Protein AF-A0A2W1B8E4-F1 (afdb_monomer)

Nearest PDB structures (foldseek):
  4k08-assembly1_A  TM=3.841E-01  e=3.559E+00  Anaeromyxobacter dehalogenans 2CP-C
  4n9f-assembly3_L  TM=2.068E-01  e=3.135E+00  Homo sapiens
  8cx2-assembly1_C  TM=2.007E-01  e=4.307E+00  Homo sapiens

Secondary structure (DSSP, 8-state):
-HHHHHHHHHHHHHHTTS-STT-HHHHIIIIIIHHHHHHHHHHHSTTTEEEE---B-TT-TTPBPSS-EEEEEETTT-SSTTSSEEEEEEE-TTSS-EEEEEEE-HHHHHHHHGGGHHHHHHHHHHT-

Sequence (128 aa):
MQEAINRILDRYLIEKRKEFSKNKLANFLRSDVSSMIQGIVDSEHPDQFKVSAPVRAPAGQGQWAEIPWVGVFDKEITESPTHGYFVMYVFTSDMSAVYLSLNQGWLSFKDTYGAQAKEKIASAAEAY

Radius of gyration: 15.69 Å; Cα contacts (8 Å, |Δi|>4): 189; chains: 1; bounding box: 37×26×42 Å

Mean predicted aligned error: 4.14 Å

Foldseek 3Di:
DVVLLVCCLVPVVPQQVDWQPPGPNQCCQAPVVQVVVLVVCCVPPNPQKHKGWHQADPPDDTGGDLKTKIWIDGVVQDDDLQAGKTWMWTADSNSPDTDIDIHGRQNVLCVPPPVCSVVVVVVVVVVD

Structure (mmCIF, N/CA/C/O backbone):
data_AF-A0A2W1B8E4-F1
#
_entry.id   AF-A0A2W1B8E4-F1
#
loop_
_atom_site.group_PDB
_atom_site.id
_atom_site.type_symbol
_atom_site.label_atom_id
_atom_site.label_alt_id
_atom_site.label_comp_id
_atom_site.label_asym_id
_atom_site.label_entity_id
_atom_site.label_seq_id
_atom_site.pdbx_PDB_ins_code
_atom_site.Cartn_x
_atom_site.Cartn_y
_atom_site.Cartn_z
_atom_site.occupancy
_atom_site.B_iso_or_equiv
_atom_site.auth_seq_id
_atom_site.auth_comp_id
_atom_site.auth_asym_id
_atom_site.auth_atom_id
_atom_site.pdbx_PDB_model_num
ATOM 1 N N . MET A 1 1 ? -6.923 -1.887 -13.691 1.00 88.56 1 MET A N 1
ATOM 2 C CA . MET A 1 1 ? -6.222 -2.416 -12.496 1.00 88.56 1 MET A CA 1
ATOM 3 C C . MET A 1 1 ? -5.349 -3.644 -12.746 1.00 88.56 1 MET A C 1
ATOM 5 O O . MET A 1 1 ? -4.202 -3.608 -12.323 1.00 88.56 1 MET A O 1
ATOM 9 N N . GLN A 1 2 ? -5.817 -4.704 -13.417 1.00 93.38 2 GLN A N 1
ATOM 10 C CA . GLN A 1 2 ? -5.018 -5.931 -13.614 1.00 93.38 2 GLN A CA 1
ATOM 11 C C . GLN A 1 2 ? -3.633 -5.679 -14.241 1.00 93.38 2 GLN A C 1
ATOM 13 O O . GLN A 1 2 ? -2.626 -6.152 -13.725 1.00 93.38 2 GLN A O 1
ATOM 18 N N . GLU A 1 3 ? -3.559 -4.871 -15.300 1.00 95.94 3 GLU A N 1
ATOM 19 C CA . GLU A 1 3 ? -2.285 -4.509 -15.943 1.00 95.94 3 GLU A CA 1
ATOM 20 C C . GLU A 1 3 ? -1.315 -3.798 -14.990 1.00 95.94 3 GLU A C 1
ATOM 22 O O . GLU A 1 3 ? -0.111 -4.055 -15.010 1.00 95.94 3 GLU A O 1
ATOM 27 N N . ALA A 1 4 ? -1.837 -2.923 -14.125 1.00 95.38 4 ALA A N 1
ATOM 28 C CA . ALA A 1 4 ? -1.035 -2.215 -13.136 1.00 95.38 4 ALA A CA 1
ATOM 29 C C . ALA A 1 4 ? -0.446 -3.183 -12.102 1.00 95.38 4 ALA A C 1
ATOM 31 O O . ALA A 1 4 ? 0.740 -3.088 -11.789 1.00 95.38 4 ALA A O 1
ATOM 32 N N . ILE A 1 5 ? -1.252 -4.138 -11.629 1.00 95.94 5 ILE A N 1
ATOM 33 C CA . ILE A 1 5 ? -0.823 -5.194 -10.703 1.00 95.94 5 ILE A CA 1
ATOM 34 C C . ILE A 1 5 ? 0.277 -6.045 -11.340 1.00 95.94 5 ILE A C 1
ATOM 36 O O . ILE A 1 5 ? 1.351 -6.172 -10.756 1.00 95.94 5 ILE A O 1
ATOM 40 N N . ASN A 1 6 ? 0.057 -6.553 -12.555 1.00 97.88 6 ASN A N 1
ATOM 41 C CA . ASN A 1 6 ? 1.043 -7.382 -13.255 1.00 97.88 6 ASN A CA 1
ATOM 42 C C . ASN A 1 6 ? 2.361 -6.630 -13.467 1.00 97.88 6 ASN A C 1
ATOM 44 O O . ASN A 1 6 ? 3.437 -7.158 -13.205 1.00 97.88 6 ASN A O 1
ATOM 48 N N . ARG A 1 7 ? 2.292 -5.346 -13.839 1.00 97.62 7 ARG A N 1
ATOM 49 C CA . ARG A 1 7 ? 3.485 -4.505 -13.977 1.00 97.62 7 ARG A CA 1
ATOM 50 C C . ARG A 1 7 ? 4.276 -4.383 -12.673 1.00 97.62 7 ARG A C 1
ATOM 52 O O . ARG A 1 7 ? 5.504 -4.326 -12.728 1.00 97.62 7 ARG A O 1
ATOM 59 N N . ILE A 1 8 ? 3.604 -4.290 -11.525 1.00 96.94 8 ILE A N 1
ATOM 60 C CA . ILE A 1 8 ? 4.274 -4.250 -10.218 1.00 96.94 8 ILE A CA 1
ATOM 61 C C . ILE A 1 8 ? 4.930 -5.603 -9.944 1.00 96.94 8 ILE A C 1
ATOM 63 O O . ILE A 1 8 ? 6.133 -5.622 -9.684 1.00 96.94 8 ILE A O 1
ATOM 67 N N . LEU A 1 9 ? 4.184 -6.705 -10.084 1.00 97.81 9 LEU A N 1
ATOM 68 C CA . LEU A 1 9 ? 4.687 -8.065 -9.857 1.00 97.81 9 LEU A CA 1
ATOM 69 C C . LEU A 1 9 ? 5.964 -8.336 -10.678 1.00 97.81 9 LEU A C 1
ATOM 71 O O . LEU A 1 9 ? 7.002 -8.706 -10.133 1.00 97.81 9 LEU A O 1
ATOM 75 N N . ASP A 1 10 ? 5.938 -8.010 -11.971 1.00 98.19 10 ASP A N 1
ATOM 76 C CA . ASP A 1 10 ? 7.040 -8.292 -12.897 1.00 98.19 10 ASP A CA 1
ATOM 77 C C . ASP A 1 10 ? 8.291 -7.436 -12.661 1.00 98.19 10 ASP A C 1
ATOM 79 O O . ASP A 1 10 ? 9.414 -7.827 -12.999 1.00 98.19 10 ASP A O 1
ATOM 83 N N . ARG A 1 11 ? 8.117 -6.199 -12.179 1.00 97.62 11 ARG A N 1
ATOM 84 C CA . ARG A 1 11 ? 9.181 -5.181 -12.225 1.00 97.62 11 ARG A CA 1
ATOM 85 C C . ARG A 1 11 ? 9.717 -4.794 -10.860 1.00 97.62 11 ARG A C 1
ATOM 87 O O . ARG A 1 11 ? 10.854 -4.325 -10.800 1.00 97.62 11 ARG A O 1
ATOM 94 N N . TYR A 1 12 ? 8.972 -4.995 -9.775 1.00 96.56 12 TYR A N 1
ATOM 95 C CA . TYR A 1 12 ? 9.347 -4.454 -8.468 1.00 96.56 12 TYR A CA 1
ATOM 96 C C . TYR A 1 12 ? 10.708 -4.958 -7.982 1.00 96.56 12 TYR A C 1
ATOM 98 O O . TYR A 1 12 ? 11.560 -4.155 -7.606 1.00 96.56 12 TYR A O 1
ATOM 106 N N . LEU A 1 13 ? 10.977 -6.266 -8.079 1.00 95.81 13 LEU A N 1
ATOM 107 C CA . LEU A 1 13 ? 12.269 -6.834 -7.670 1.00 95.81 13 LEU A CA 1
ATOM 108 C C . LEU A 1 13 ? 13.456 -6.299 -8.481 1.00 95.81 13 LEU A C 1
ATOM 110 O O . LEU A 1 13 ? 14.573 -6.242 -7.967 1.00 95.81 13 LEU A O 1
ATOM 114 N N . ILE A 1 14 ? 13.229 -5.912 -9.737 1.00 95.94 14 ILE A N 1
ATOM 115 C CA . ILE A 1 14 ? 14.257 -5.361 -10.624 1.00 95.94 14 ILE A CA 1
ATOM 116 C C . ILE A 1 14 ? 14.491 -3.885 -10.306 1.00 95.94 14 ILE A C 1
ATOM 118 O O . ILE A 1 14 ? 15.635 -3.450 -10.174 1.00 95.94 14 ILE A O 1
ATOM 122 N N . GLU A 1 15 ? 13.413 -3.116 -10.184 1.00 95.38 15 GLU A N 1
ATOM 123 C CA . GLU A 1 15 ? 13.465 -1.670 -9.973 1.00 95.38 15 GLU A CA 1
ATOM 124 C C . GLU A 1 15 ? 13.915 -1.305 -8.557 1.00 95.38 15 GLU A C 1
ATOM 126 O O . GLU A 1 15 ? 14.640 -0.323 -8.400 1.00 95.38 15 GLU A O 1
ATOM 131 N N . LYS A 1 16 ? 13.608 -2.135 -7.546 1.00 92.00 16 LYS A N 1
ATOM 132 C CA . LYS A 1 16 ? 14.040 -1.896 -6.160 1.00 92.00 16 LYS A CA 1
ATOM 133 C C . LYS A 1 16 ? 15.555 -1.929 -5.950 1.00 92.00 16 LYS A C 1
ATOM 135 O O . LYS A 1 16 ? 16.046 -1.452 -4.934 1.00 92.00 16 LYS A O 1
ATOM 140 N N . ARG A 1 17 ? 16.303 -2.473 -6.918 1.00 91.50 17 ARG A N 1
ATOM 141 C CA . ARG A 1 17 ? 17.778 -2.476 -6.945 1.00 91.50 17 ARG A CA 1
ATOM 142 C C . ARG A 1 17 ? 18.377 -1.217 -7.581 1.00 91.50 17 ARG A C 1
ATOM 144 O O . ARG A 1 17 ? 19.595 -1.078 -7.615 1.00 91.50 17 ARG A O 1
ATOM 151 N N . LYS A 1 18 ? 17.544 -0.331 -8.130 1.00 91.81 18 LYS A N 1
ATOM 152 C CA . LYS A 1 18 ? 17.953 0.919 -8.781 1.00 91.81 18 LYS A CA 1
ATOM 153 C C . LYS A 1 18 ? 17.691 2.113 -7.867 1.00 91.81 18 LYS A C 1
ATOM 155 O O . LYS A 1 18 ? 16.946 2.020 -6.890 1.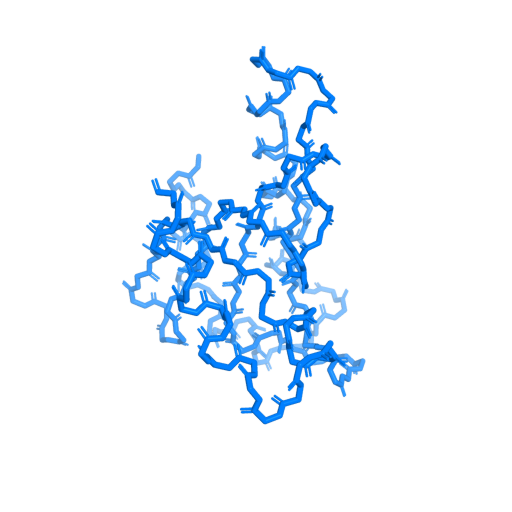00 91.81 18 LYS A O 1
ATOM 160 N N . GLU A 1 19 ? 18.267 3.258 -8.228 1.00 89.44 19 GLU A N 1
ATOM 161 C CA . GLU A 1 19 ? 18.044 4.518 -7.520 1.00 89.44 19 GLU A CA 1
ATOM 162 C C . GLU A 1 19 ? 16.545 4.837 -7.416 1.00 89.44 19 GLU A C 1
ATOM 164 O O . GLU A 1 19 ? 15.820 4.830 -8.413 1.00 89.44 19 GLU A O 1
ATOM 169 N N . PHE A 1 20 ? 16.087 5.142 -6.202 1.00 87.69 20 PHE A N 1
ATOM 170 C CA . PHE A 1 20 ? 14.681 5.403 -5.925 1.00 87.69 20 PHE A CA 1
ATOM 171 C C . PHE A 1 20 ? 14.182 6.740 -6.517 1.00 87.69 20 PHE A C 1
ATOM 173 O O . PHE A 1 20 ? 13.075 6.793 -7.049 1.00 87.69 20 PHE A O 1
ATOM 180 N N . SER A 1 21 ? 14.960 7.834 -6.427 1.00 82.25 21 SER A N 1
ATOM 181 C CA . SER A 1 21 ? 14.434 9.213 -6.560 1.00 82.25 21 SER A CA 1
ATOM 182 C C . SER A 1 21 ? 13.761 9.521 -7.906 1.00 82.25 21 SER A C 1
ATOM 184 O O . SER A 1 21 ? 12.791 10.277 -7.954 1.00 82.25 21 SER A O 1
ATOM 186 N N . LYS A 1 22 ? 14.231 8.887 -8.986 1.00 85.38 22 LYS A N 1
ATOM 187 C CA . LYS A 1 22 ? 13.727 9.054 -10.360 1.00 85.38 22 LYS A CA 1
ATOM 188 C C . LYS A 1 22 ? 13.136 7.766 -10.932 1.00 85.38 22 LYS A C 1
ATOM 190 O O . LYS A 1 22 ? 12.975 7.640 -12.147 1.00 85.38 22 LYS A O 1
ATOM 195 N N . ASN A 1 23 ? 12.827 6.789 -10.080 1.00 93.56 23 ASN A N 1
ATOM 196 C CA . ASN A 1 23 ? 12.357 5.503 -10.560 1.00 93.56 23 ASN A CA 1
ATOM 197 C C . ASN A 1 23 ? 10.920 5.587 -11.095 1.00 93.56 23 ASN A C 1
ATOM 199 O O . ASN A 1 23 ? 9.986 5.973 -10.388 1.00 93.56 23 ASN A O 1
ATOM 203 N N . LYS A 1 24 ? 10.734 5.175 -12.354 1.00 95.19 24 LYS A N 1
ATOM 204 C CA . LYS A 1 24 ? 9.429 5.207 -13.025 1.00 95.19 24 LYS A CA 1
ATOM 205 C C . LYS A 1 24 ? 8.407 4.279 -12.369 1.00 95.19 24 LYS A C 1
ATOM 207 O O . LYS A 1 24 ? 7.241 4.642 -12.325 1.00 95.19 24 LYS A O 1
ATOM 212 N N . LEU A 1 25 ? 8.818 3.114 -11.864 1.00 95.69 25 LEU A N 1
ATOM 213 C CA . LEU A 1 25 ? 7.911 2.194 -11.175 1.00 95.69 25 LEU A CA 1
ATOM 214 C C . LEU A 1 25 ? 7.536 2.714 -9.781 1.00 95.69 25 LEU A C 1
ATOM 216 O O . LEU A 1 25 ? 6.373 2.619 -9.406 1.00 95.69 25 LEU A O 1
ATOM 220 N N . ALA A 1 26 ? 8.477 3.322 -9.049 1.00 93.81 26 ALA A N 1
ATOM 221 C CA . ALA A 1 26 ? 8.165 3.965 -7.768 1.00 93.81 26 ALA A CA 1
ATOM 222 C C . ALA A 1 26 ? 7.126 5.083 -7.943 1.00 93.81 26 ALA A C 1
ATOM 224 O O . ALA A 1 26 ? 6.182 5.181 -7.162 1.00 93.81 26 ALA A O 1
ATOM 225 N N . ASN A 1 27 ? 7.288 5.909 -8.985 1.00 93.88 27 ASN A N 1
ATOM 226 C CA . ASN A 1 27 ? 6.330 6.958 -9.339 1.00 93.88 27 ASN A CA 1
ATOM 227 C C . ASN A 1 27 ? 4.982 6.383 -9.783 1.00 93.88 27 ASN A C 1
ATOM 229 O O . ASN A 1 27 ? 3.953 6.819 -9.282 1.00 93.88 27 ASN A O 1
ATOM 233 N N . PHE A 1 28 ? 5.000 5.374 -10.654 1.00 95.88 28 PHE A N 1
ATOM 234 C CA . PHE A 1 28 ? 3.794 4.685 -11.109 1.00 95.88 28 PHE A CA 1
ATOM 235 C C . PHE A 1 28 ? 2.972 4.143 -9.932 1.00 95.88 28 PHE A C 1
ATOM 237 O O . PHE A 1 28 ? 1.768 4.355 -9.872 1.00 95.88 28 PHE A O 1
ATOM 244 N N . LEU A 1 29 ? 3.617 3.490 -8.962 1.00 9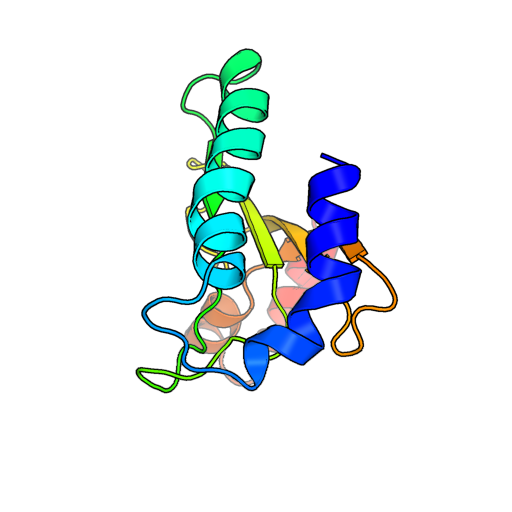4.56 29 LEU A N 1
ATOM 245 C CA . LEU A 1 29 ? 2.920 2.939 -7.803 1.00 94.56 29 LEU A CA 1
ATOM 246 C C . LEU A 1 29 ? 2.400 4.039 -6.863 1.00 94.56 29 LEU A C 1
ATOM 248 O O . LEU A 1 29 ? 1.226 4.030 -6.511 1.00 94.56 29 LEU A O 1
ATOM 252 N N . ARG A 1 30 ? 3.235 5.018 -6.485 1.00 92.56 30 ARG A N 1
ATOM 253 C CA . ARG A 1 30 ? 2.826 6.044 -5.507 1.00 92.56 30 ARG A CA 1
ATOM 254 C C . ARG A 1 30 ? 1.793 7.033 -6.046 1.00 92.56 30 ARG A C 1
ATOM 256 O O . ARG A 1 30 ? 1.004 7.548 -5.259 1.00 92.56 30 ARG A O 1
ATOM 263 N N . SER A 1 31 ? 1.826 7.316 -7.346 1.00 94.06 31 SER A N 1
ATOM 264 C CA . SER A 1 31 ? 0.972 8.312 -7.992 1.00 94.06 31 SER A CA 1
ATOM 265 C C . SER A 1 31 ? -0.099 7.636 -8.838 1.00 94.06 31 SER A C 1
ATOM 267 O O . SER A 1 31 ? -1.252 7.631 -8.432 1.00 94.06 31 SER A O 1
ATOM 269 N N . ASP A 1 32 ? 0.270 7.017 -9.958 1.00 95.75 32 ASP A N 1
ATOM 270 C CA . ASP A 1 32 ? -0.698 6.558 -10.962 1.00 95.75 32 ASP A CA 1
ATOM 271 C C . ASP A 1 32 ? -1.657 5.491 -10.406 1.00 95.75 32 ASP A C 1
ATOM 273 O O . ASP A 1 32 ? -2.868 5.577 -10.609 1.00 95.75 32 ASP A O 1
ATOM 277 N N . VAL A 1 33 ? -1.139 4.505 -9.664 1.00 96.25 33 VAL A N 1
ATOM 278 C CA . VAL A 1 33 ? -1.961 3.449 -9.046 1.00 96.25 33 VAL A CA 1
ATOM 279 C C . VAL A 1 33 ? -2.832 4.011 -7.925 1.00 96.25 33 VAL A C 1
ATOM 281 O O . VAL A 1 33 ? -4.028 3.717 -7.894 1.00 96.25 33 VAL A O 1
ATOM 284 N N . SER A 1 34 ? -2.270 4.848 -7.046 1.00 95.88 34 SER A N 1
ATOM 285 C CA . SER A 1 34 ? -3.044 5.516 -5.992 1.00 95.88 34 SER A CA 1
ATOM 286 C C . SER A 1 34 ? -4.187 6.342 -6.583 1.00 95.88 34 SER A C 1
ATOM 288 O O . SER A 1 34 ? -5.321 6.206 -6.141 1.00 95.88 34 SER A O 1
ATOM 290 N N . SER A 1 35 ? -3.921 7.147 -7.616 1.00 96.88 35 SER A N 1
ATOM 291 C CA . SER A 1 35 ? -4.928 7.977 -8.285 1.00 96.88 35 SER A CA 1
ATOM 292 C C . SER A 1 35 ? -5.982 7.152 -9.019 1.00 96.88 35 SER A C 1
ATOM 294 O O . SER A 1 35 ? -7.152 7.523 -9.002 1.00 96.88 35 SER A O 1
ATOM 296 N N . MET A 1 36 ? -5.602 6.027 -9.635 1.00 96.25 36 MET A N 1
ATOM 297 C CA . MET A 1 36 ? -6.559 5.126 -10.284 1.00 96.25 36 MET A CA 1
ATOM 298 C C . MET A 1 36 ? -7.560 4.562 -9.274 1.00 96.25 36 MET A C 1
ATOM 300 O O . MET A 1 36 ? -8.759 4.589 -9.526 1.00 96.25 36 MET A O 1
ATOM 304 N N . ILE A 1 37 ? -7.078 4.065 -8.132 1.00 96.69 37 ILE A N 1
ATOM 305 C CA . ILE A 1 37 ? -7.951 3.503 -7.095 1.00 96.69 37 ILE A CA 1
ATOM 306 C C . ILE A 1 37 ? -8.747 4.614 -6.408 1.00 96.69 37 ILE A C 1
ATOM 308 O O . ILE A 1 37 ? -9.931 4.419 -6.163 1.00 96.69 37 ILE A O 1
ATOM 312 N N . GLN A 1 38 ? -8.140 5.783 -6.174 1.00 97.81 38 GLN A N 1
ATOM 313 C CA . GLN A 1 38 ? -8.831 6.951 -5.621 1.00 97.81 38 GLN A CA 1
ATOM 314 C C . GLN A 1 38 ? -10.026 7.345 -6.500 1.00 97.81 38 GLN A C 1
ATOM 316 O O . GLN A 1 38 ? -11.131 7.476 -5.996 1.00 97.81 38 GLN A O 1
ATOM 321 N N . GLY A 1 39 ? -9.844 7.417 -7.823 1.00 97.75 39 GLY A N 1
ATOM 322 C CA . GLY A 1 39 ? -10.941 7.719 -8.746 1.00 97.75 39 GLY A CA 1
ATOM 323 C C . GLY A 1 39 ? -12.056 6.667 -8.761 1.00 97.75 39 GLY A C 1
ATOM 324 O O . GLY A 1 39 ? -13.209 7.024 -8.973 1.00 97.75 39 GLY A O 1
ATOM 325 N N . ILE A 1 40 ? -11.732 5.391 -8.519 1.00 95.88 40 ILE A N 1
ATOM 326 C CA . ILE A 1 40 ? -12.731 4.312 -8.413 1.00 95.88 40 ILE A CA 1
ATOM 327 C C . ILE A 1 40 ? -13.544 4.444 -7.124 1.00 95.88 40 ILE A C 1
ATOM 329 O O . ILE A 1 40 ? -14.759 4.295 -7.153 1.00 95.88 40 ILE A O 1
ATOM 333 N N . VAL A 1 41 ? -12.898 4.695 -5.982 1.00 97.12 41 VAL A N 1
ATOM 334 C CA . VAL A 1 41 ? -13.640 4.831 -4.719 1.00 97.12 41 VAL A CA 1
ATOM 335 C C . VAL A 1 41 ? -14.428 6.137 -4.674 1.00 97.12 41 VAL A C 1
ATOM 337 O O . VAL A 1 41 ? -15.566 6.126 -4.222 1.00 97.12 41 VAL A O 1
ATOM 340 N N . ASP A 1 42 ? -13.890 7.227 -5.227 1.00 98.00 42 ASP A N 1
ATOM 341 C CA . ASP A 1 42 ? -14.574 8.522 -5.272 1.00 98.00 42 ASP A CA 1
ATOM 342 C C . ASP A 1 42 ? -15.777 8.535 -6.226 1.00 98.00 42 ASP A C 1
ATOM 344 O O . ASP A 1 42 ? -16.664 9.370 -6.056 1.00 98.00 42 ASP A O 1
ATOM 348 N N . SER A 1 43 ? -15.840 7.641 -7.225 1.00 97.75 43 SER A N 1
ATOM 349 C CA . SER A 1 43 ? -16.998 7.578 -8.128 1.00 97.75 43 SER A CA 1
ATOM 350 C C . SER A 1 43 ? -18.262 7.059 -7.441 1.00 97.75 43 SER A C 1
ATOM 352 O O . SER A 1 43 ? -19.359 7.446 -7.832 1.00 97.75 43 SER A O 1
ATOM 354 N N . GLU A 1 44 ? -18.106 6.207 -6.427 1.00 96.62 44 GLU A N 1
ATOM 355 C CA . GLU A 1 44 ? -19.212 5.622 -5.654 1.00 96.62 44 GLU A CA 1
ATOM 356 C C . GLU A 1 44 ? -19.380 6.303 -4.287 1.00 96.62 44 GLU A C 1
ATOM 358 O O . GLU A 1 44 ? -20.497 6.507 -3.812 1.00 96.62 44 GLU A O 1
ATOM 363 N N . HIS A 1 45 ? -18.264 6.689 -3.665 1.00 97.06 45 HIS A N 1
ATOM 364 C CA . HIS A 1 45 ? -18.183 7.230 -2.310 1.00 97.06 45 HIS A CA 1
ATOM 365 C C . HIS A 1 45 ? -17.303 8.490 -2.274 1.00 97.06 45 HIS A C 1
ATOM 367 O O . HIS A 1 45 ? -16.165 8.442 -1.789 1.00 97.06 45 HIS A O 1
ATOM 373 N N . PRO A 1 46 ? -17.800 9.628 -2.793 1.00 97.38 46 PRO A N 1
ATOM 374 C CA . PRO A 1 46 ? -17.012 10.848 -2.912 1.00 97.38 46 PRO A CA 1
ATOM 375 C C . PRO A 1 46 ? -16.413 11.288 -1.574 1.00 97.38 46 PRO A C 1
ATOM 377 O O . PRO A 1 46 ? -17.138 11.460 -0.597 1.00 97.38 46 PRO A O 1
ATOM 380 N N . ASP A 1 47 ? -15.095 11.498 -1.548 1.00 96.31 47 ASP A N 1
ATOM 381 C CA . ASP A 1 47 ? -14.342 12.033 -0.404 1.00 96.31 47 ASP A CA 1
ATOM 382 C C . ASP A 1 47 ? -14.350 11.164 0.872 1.00 96.31 47 ASP A C 1
ATOM 384 O O . ASP A 1 47 ? -13.710 11.532 1.857 1.00 96.31 47 ASP A O 1
ATOM 388 N N . GLN A 1 48 ? -14.977 9.984 0.863 1.00 98.25 48 GLN A N 1
ATOM 389 C CA . GLN A 1 48 ? -15.016 9.084 2.024 1.00 98.25 48 GLN A CA 1
ATOM 390 C C . GLN A 1 48 ? -13.670 8.386 2.258 1.00 98.25 48 GLN A C 1
ATOM 392 O O . GLN A 1 48 ? -13.245 8.185 3.397 1.00 98.25 48 GLN A O 1
ATOM 397 N N . PHE A 1 49 ? -12.973 8.031 1.177 1.00 98.44 49 PHE A N 1
ATOM 398 C CA . PHE A 1 49 ? -11.770 7.211 1.249 1.00 98.44 49 PHE A CA 1
ATOM 399 C C . PHE A 1 49 ? -10.504 7.989 0.903 1.00 98.44 49 PHE A C 1
ATOM 401 O O . PHE A 1 49 ? -10.481 8.871 0.044 1.00 98.44 49 PHE A O 1
ATOM 408 N N . LYS A 1 50 ? -9.407 7.608 1.551 1.00 97.88 50 LYS A N 1
ATOM 409 C CA . LYS A 1 50 ? -8.043 8.009 1.218 1.00 97.88 50 LYS A CA 1
ATOM 410 C C . LYS A 1 50 ? -7.276 6.800 0.707 1.00 97.88 50 LYS A C 1
ATOM 412 O O . LYS A 1 50 ? -7.212 5.774 1.381 1.00 97.88 50 LYS A O 1
ATOM 417 N N . VAL A 1 51 ? -6.626 6.936 -0.442 1.00 97.75 51 VAL A N 1
ATOM 418 C CA . VAL A 1 51 ? -5.751 5.895 -0.994 1.00 97.75 51 VAL A CA 1
ATOM 419 C C . VAL A 1 51 ? -4.281 6.264 -0.802 1.00 97.75 51 VAL A C 1
ATOM 421 O O . VAL A 1 51 ? -3.863 7.392 -1.063 1.00 97.75 51 VAL A O 1
ATOM 424 N N . SER A 1 52 ? -3.463 5.306 -0.358 1.00 95.56 52 SER A N 1
ATOM 425 C CA . SER A 1 52 ? -2.013 5.494 -0.230 1.00 95.56 52 SER A CA 1
ATOM 426 C C . SER A 1 52 ? -1.227 4.252 -0.634 1.00 95.56 52 SER A C 1
ATOM 428 O O . SER A 1 52 ? -1.548 3.145 -0.215 1.00 95.56 52 SER A O 1
ATOM 430 N N . ALA A 1 53 ? -0.153 4.447 -1.398 1.00 93.12 53 ALA A N 1
ATOM 431 C CA . ALA A 1 53 ? 0.777 3.395 -1.808 1.00 93.12 53 ALA A CA 1
ATOM 432 C C . ALA A 1 53 ? 2.237 3.824 -1.567 1.00 93.12 53 ALA A C 1
ATOM 434 O O . ALA A 1 53 ? 2.972 4.140 -2.513 1.00 93.12 53 ALA A O 1
ATOM 435 N N . PRO A 1 54 ? 2.685 3.933 -0.306 1.00 85.06 54 PRO A N 1
ATOM 436 C CA . PRO A 1 54 ? 4.055 4.303 -0.018 1.00 85.06 54 PRO A CA 1
ATOM 437 C C . PRO A 1 54 ? 4.998 3.173 -0.433 1.00 85.06 54 PRO A C 1
ATOM 439 O O . PRO A 1 54 ? 4.835 2.004 -0.107 1.00 85.06 54 PRO A O 1
ATOM 442 N N . VAL A 1 55 ? 6.038 3.570 -1.152 1.00 84.06 55 VAL A N 1
ATOM 443 C CA . VAL A 1 55 ? 7.065 2.682 -1.717 1.00 84.06 55 VAL A CA 1
ATOM 444 C C . VAL A 1 55 ? 8.431 2.881 -1.069 1.00 84.06 55 VAL A C 1
ATOM 446 O O . VAL A 1 55 ? 9.412 2.273 -1.487 1.00 84.06 55 VAL A O 1
ATOM 449 N N . ARG A 1 56 ? 8.518 3.759 -0.065 1.00 84.19 56 ARG A N 1
ATOM 450 C CA . ARG A 1 56 ? 9.733 4.004 0.717 1.00 84.19 56 ARG A CA 1
ATOM 451 C C . ARG A 1 56 ? 9.668 3.229 2.025 1.00 84.19 56 ARG A C 1
ATOM 453 O O . ARG A 1 56 ? 8.616 3.186 2.659 1.00 84.19 56 ARG A O 1
ATOM 460 N N . ALA A 1 57 ? 10.802 2.682 2.447 1.00 73.50 57 ALA A N 1
ATOM 461 C CA . ALA A 1 57 ? 10.926 2.122 3.783 1.00 73.50 57 ALA A CA 1
ATOM 462 C C . ALA A 1 57 ? 10.844 3.240 4.849 1.00 73.50 57 ALA A C 1
ATOM 464 O O . ALA A 1 57 ? 11.418 4.314 4.638 1.00 73.50 57 ALA A O 1
ATOM 465 N N . PRO A 1 58 ? 10.210 2.997 6.012 1.00 62.66 58 PRO A N 1
ATOM 466 C CA . PRO A 1 58 ? 10.135 3.978 7.099 1.00 62.66 58 PRO A CA 1
ATOM 467 C C . PRO A 1 58 ? 11.506 4.423 7.643 1.00 62.66 58 PRO A C 1
ATOM 469 O O . PRO A 1 58 ? 11.633 5.531 8.152 1.00 62.66 58 PRO A O 1
ATOM 472 N N . ALA A 1 59 ? 12.534 3.570 7.533 1.00 56.53 59 ALA A N 1
ATOM 473 C CA . ALA A 1 59 ? 13.820 3.722 8.219 1.00 56.53 59 ALA A CA 1
ATOM 474 C C . ALA A 1 59 ? 14.951 4.397 7.408 1.00 56.53 59 ALA A C 1
ATOM 476 O O . ALA A 1 59 ? 16.086 4.416 7.878 1.00 56.53 59 ALA A O 1
ATOM 477 N N . GLY A 1 60 ? 14.715 4.955 6.211 1.00 49.31 60 GLY A N 1
ATOM 478 C CA . GLY A 1 60 ? 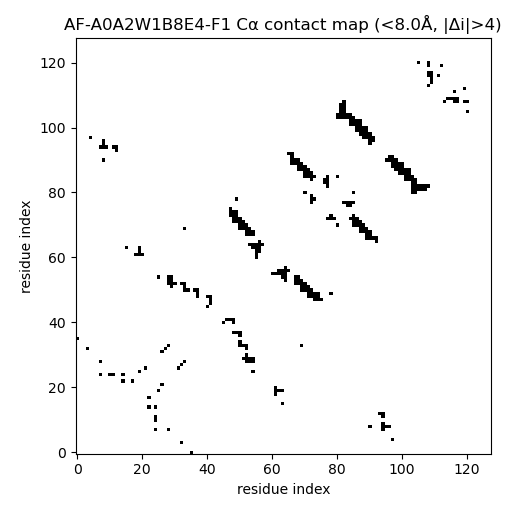15.817 5.634 5.515 1.00 49.31 60 GLY A CA 1
ATOM 479 C C . GLY A 1 60 ? 15.504 6.263 4.163 1.00 49.31 60 GLY A C 1
ATOM 480 O O . GLY A 1 60 ? 14.901 5.658 3.275 1.00 49.31 60 GLY A O 1
ATOM 481 N N . GLN A 1 61 ? 15.994 7.491 3.984 1.00 48.09 61 GLN A N 1
ATOM 482 C CA . GLN A 1 61 ? 15.968 8.212 2.716 1.00 48.09 61 GLN A CA 1
ATOM 483 C C . GLN A 1 61 ? 16.708 7.401 1.638 1.00 48.09 61 GLN A C 1
ATOM 485 O O . GLN A 1 61 ? 17.923 7.252 1.681 1.00 48.09 61 GLN A O 1
ATOM 490 N N . GLY A 1 62 ? 15.962 6.868 0.666 1.00 58.34 62 GLY A N 1
ATOM 491 C CA . GLY A 1 62 ? 16.518 6.222 -0.531 1.00 58.34 62 GLY A CA 1
ATOM 492 C C . GLY A 1 62 ? 16.323 4.709 -0.626 1.00 58.34 62 GLY A C 1
ATOM 493 O O . GLY A 1 62 ? 16.619 4.154 -1.679 1.00 58.34 62 GLY A O 1
ATOM 494 N N . GLN A 1 63 ? 15.783 4.057 0.408 1.00 75.69 63 GLN A N 1
ATOM 495 C CA . GLN A 1 63 ? 15.485 2.624 0.368 1.00 75.69 63 GLN A CA 1
ATOM 496 C C . GLN A 1 63 ? 14.026 2.365 -0.019 1.00 75.69 63 GLN A C 1
ATOM 498 O O . GLN A 1 63 ? 13.097 3.015 0.476 1.00 75.69 63 GLN A O 1
ATOM 503 N N . TRP A 1 64 ? 13.835 1.410 -0.925 1.00 90.25 64 TRP A N 1
ATOM 504 C CA . TRP A 1 64 ? 12.522 0.894 -1.294 1.00 90.25 64 TRP A CA 1
ATOM 505 C C . TRP A 1 64 ? 11.894 0.144 -0.121 1.00 90.25 64 TRP A C 1
ATOM 507 O O . TRP A 1 64 ? 12.601 -0.482 0.669 1.00 90.25 64 TRP A O 1
ATOM 517 N N . ALA A 1 65 ? 10.566 0.169 -0.025 1.00 90.31 65 ALA A N 1
ATOM 518 C CA . ALA A 1 65 ? 9.846 -0.748 0.845 1.00 90.31 65 ALA A CA 1
ATOM 519 C C . ALA A 1 65 ? 10.177 -2.190 0.431 1.00 90.31 65 ALA A C 1
ATOM 521 O O . ALA A 1 65 ? 10.225 -2.509 -0.760 1.00 90.31 65 ALA A O 1
ATOM 522 N N . GLU A 1 66 ? 10.415 -3.065 1.405 1.00 90.12 66 GLU A N 1
ATOM 523 C CA . GLU A 1 66 ? 10.692 -4.474 1.115 1.00 90.12 66 GLU A CA 1
ATOM 524 C C . GLU A 1 66 ? 9.506 -5.127 0.398 1.00 90.12 66 GLU A C 1
ATOM 526 O O . GLU A 1 66 ? 9.688 -5.811 -0.613 1.00 90.12 66 GLU A O 1
ATOM 531 N N . ILE A 1 67 ? 8.307 -4.824 0.897 1.00 92.94 67 ILE A N 1
ATOM 532 C CA . ILE A 1 67 ? 7.022 -5.280 0.389 1.00 92.94 67 ILE A CA 1
ATOM 533 C C . ILE A 1 67 ? 6.193 -4.038 0.027 1.00 92.94 67 ILE A C 1
ATOM 535 O O . ILE A 1 67 ? 5.890 -3.241 0.921 1.00 92.94 67 ILE A O 1
ATOM 539 N N . PRO A 1 68 ? 5.846 -3.828 -1.256 1.00 94.88 68 PRO A N 1
ATOM 540 C CA . PRO A 1 68 ? 4.930 -2.772 -1.647 1.00 94.88 68 PRO A CA 1
ATOM 541 C C . PRO A 1 68 ? 3.502 -3.123 -1.233 1.00 94.88 68 PRO A C 1
ATOM 543 O O . PRO A 1 68 ? 3.125 -4.293 -1.143 1.00 94.88 68 PRO A O 1
ATOM 546 N N . TRP A 1 69 ? 2.693 -2.092 -1.032 1.00 95.38 69 TRP A N 1
ATOM 547 C CA . TRP A 1 69 ? 1.277 -2.228 -0.730 1.00 95.38 69 TRP A CA 1
ATOM 548 C C . TRP A 1 69 ? 0.497 -1.002 -1.204 1.00 95.38 69 TRP A C 1
ATOM 550 O O . TRP A 1 69 ? 1.077 0.057 -1.454 1.00 95.38 69 TRP A O 1
ATOM 560 N N . VAL A 1 70 ? -0.821 -1.154 -1.323 1.00 96.81 70 VAL A N 1
ATOM 561 C CA . VAL A 1 70 ? -1.766 -0.063 -1.586 1.00 96.81 70 VAL A CA 1
ATOM 562 C C . VAL A 1 70 ? -2.912 -0.154 -0.588 1.00 96.81 70 VAL A C 1
ATOM 564 O O . VAL A 1 70 ? -3.660 -1.127 -0.603 1.00 96.81 70 VAL A O 1
ATOM 567 N N . GLY A 1 71 ? -3.028 0.833 0.295 1.00 97.06 71 GLY A N 1
ATOM 568 C CA . GLY A 1 71 ? -4.074 0.920 1.309 1.00 97.06 71 GLY A CA 1
ATOM 569 C C . GLY A 1 71 ? -5.216 1.829 0.868 1.00 97.06 71 GLY A C 1
ATOM 570 O O . GLY A 1 71 ? -4.976 2.876 0.263 1.00 97.06 71 GLY A O 1
ATOM 571 N N . VAL A 1 72 ? -6.438 1.421 1.199 1.00 97.88 72 VAL A N 1
ATOM 572 C CA . VAL A 1 72 ? -7.673 2.194 1.055 1.00 97.88 72 VAL A CA 1
ATOM 573 C C . VAL A 1 72 ? -8.250 2.376 2.454 1.00 97.88 72 VAL A C 1
ATOM 575 O O . VAL A 1 72 ? -8.575 1.399 3.133 1.00 97.88 72 VAL A O 1
ATOM 578 N N . PHE A 1 73 ? -8.319 3.625 2.896 1.00 98.19 73 PHE A N 1
ATOM 579 C CA . PHE A 1 73 ? -8.635 3.989 4.270 1.00 98.19 73 PHE A CA 1
ATOM 580 C C . PHE A 1 73 ? -9.925 4.803 4.300 1.00 98.19 73 PHE A C 1
ATOM 582 O O . PHE A 1 73 ? -9.999 5.837 3.639 1.00 98.19 73 PHE A O 1
ATOM 589 N N . ASP A 1 74 ? -10.931 4.337 5.036 1.00 98.00 74 ASP A N 1
ATOM 590 C CA . ASP A 1 74 ? -12.109 5.150 5.342 1.00 98.00 74 ASP A CA 1
ATOM 591 C C . ASP A 1 74 ? -11.702 6.228 6.349 1.00 98.00 74 ASP A C 1
ATOM 593 O O . ASP A 1 74 ? -11.263 5.899 7.456 1.00 98.00 74 ASP A O 1
ATOM 597 N N . LYS A 1 75 ? -11.837 7.501 5.964 1.00 97.62 75 LYS A N 1
ATOM 598 C CA . LYS A 1 75 ? -11.349 8.638 6.752 1.00 97.62 75 LYS A CA 1
ATOM 599 C C . LYS A 1 75 ? -12.023 8.761 8.119 1.00 97.62 75 LYS A C 1
ATOM 601 O O . LYS A 1 75 ? -11.412 9.323 9.025 1.00 97.62 75 LYS A O 1
ATOM 606 N N . GLU A 1 76 ? -13.234 8.228 8.299 1.00 97.38 76 GLU A N 1
ATOM 607 C CA . GLU A 1 76 ? -13.905 8.225 9.606 1.00 97.38 76 GLU A CA 1
ATOM 608 C C . GLU A 1 76 ? -13.256 7.238 10.590 1.00 97.38 76 GLU A C 1
ATOM 610 O O . GLU A 1 76 ? -13.334 7.419 11.805 1.00 97.38 76 GLU A O 1
ATOM 615 N N . ILE A 1 77 ? -12.579 6.206 10.074 1.00 96.31 77 ILE A N 1
ATOM 616 C CA . ILE A 1 77 ? -11.942 5.149 10.870 1.00 96.31 77 ILE A CA 1
ATOM 617 C C . ILE A 1 77 ? -10.438 5.400 11.005 1.00 96.31 77 ILE A C 1
ATOM 619 O O . ILE A 1 77 ? -9.869 5.317 12.099 1.00 96.31 77 ILE A O 1
ATOM 623 N N . THR A 1 78 ? -9.760 5.644 9.884 1.00 96.75 78 THR A N 1
ATOM 624 C CA . THR A 1 78 ? -8.318 5.871 9.843 1.00 96.75 78 THR A CA 1
ATOM 625 C C . THR A 1 78 ? -7.884 6.50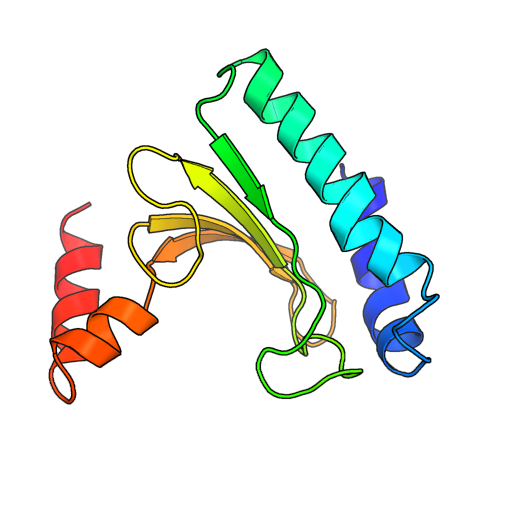9 8.532 1.00 96.75 78 THR A C 1
ATOM 627 O O . THR A 1 78 ? -8.511 6.381 7.493 1.00 96.75 78 THR A O 1
ATOM 630 N N . GLU A 1 79 ? -6.731 7.160 8.561 1.00 95.56 79 GLU A N 1
ATOM 631 C CA . GLU A 1 79 ? -6.089 7.731 7.380 1.00 95.56 79 GLU A CA 1
ATOM 632 C C . GLU A 1 79 ? -4.673 7.180 7.151 1.00 95.56 79 GLU A C 1
ATOM 634 O O . GLU A 1 79 ? -3.899 7.718 6.343 1.00 95.56 79 GLU A O 1
ATOM 639 N N . SER A 1 80 ? -4.302 6.145 7.910 1.00 93.75 80 SER A N 1
ATOM 640 C CA . SER A 1 80 ? -2.959 5.578 7.925 1.00 93.75 80 SER A CA 1
ATOM 641 C C . SER A 1 80 ? -2.972 4.099 8.335 1.00 93.75 80 SER A C 1
ATOM 643 O O . SER A 1 80 ? -3.884 3.647 9.023 1.00 93.75 80 SER A O 1
ATOM 645 N N . PRO A 1 81 ? -1.933 3.321 7.991 1.00 92.88 81 PRO A N 1
ATOM 646 C CA . PRO A 1 81 ? -1.883 1.903 8.341 1.00 92.88 81 PRO A CA 1
ATOM 647 C C . PRO A 1 81 ? -1.531 1.637 9.819 1.00 92.88 81 PRO A C 1
ATOM 649 O O . PRO A 1 81 ? -1.298 0.491 10.198 1.00 92.88 81 PRO A O 1
ATOM 652 N N . THR A 1 82 ? -1.399 2.669 10.659 1.00 93.50 82 THR A N 1
ATOM 653 C CA . THR A 1 82 ? -0.869 2.532 12.028 1.00 93.50 82 THR A CA 1
ATOM 654 C C . THR A 1 82 ? -1.947 2.296 13.082 1.00 93.50 82 THR A C 1
ATOM 656 O O . THR A 1 82 ? -1.623 1.803 14.162 1.00 93.50 82 THR A O 1
ATOM 659 N N . HIS A 1 83 ? -3.211 2.598 12.775 1.00 93.81 83 HIS A N 1
ATOM 660 C CA . HIS A 1 83 ? -4.362 2.407 13.658 1.00 93.81 83 HIS A CA 1
ATOM 661 C C . HIS A 1 83 ? -5.638 2.103 12.861 1.00 93.81 83 HIS A C 1
ATOM 663 O O . HIS A 1 83 ? -5.658 2.225 11.634 1.00 93.81 83 HIS A O 1
ATOM 669 N N . GLY A 1 84 ? -6.703 1.727 13.575 1.00 93.94 84 GLY A N 1
ATOM 670 C CA . GLY A 1 84 ? -7.990 1.374 12.975 1.00 93.94 84 GLY A CA 1
ATOM 671 C C . GLY A 1 84 ? -7.911 0.098 12.137 1.00 93.94 84 GLY A C 1
ATOM 672 O O . GLY A 1 84 ? -6.993 -0.711 12.301 1.00 93.94 84 GLY A O 1
ATOM 673 N N . TYR A 1 85 ? -8.873 -0.068 11.235 1.00 94.69 85 TYR A N 1
ATOM 674 C CA . TYR A 1 85 ? -8.906 -1.146 10.252 1.00 94.69 85 TYR A CA 1
ATOM 675 C C . TYR A 1 85 ? -9.080 -0.578 8.845 1.00 94.69 85 TYR A C 1
ATOM 677 O O . TYR A 1 85 ? -9.584 0.529 8.669 1.00 94.69 85 TYR A O 1
ATOM 685 N N . PHE A 1 86 ? -8.595 -1.307 7.845 1.00 96.44 86 PHE A N 1
ATOM 686 C CA . PHE A 1 86 ? -8.513 -0.814 6.472 1.00 96.44 86 PHE A CA 1
ATOM 687 C C . PHE A 1 86 ? -8.337 -1.952 5.473 1.00 96.44 86 PHE A C 1
ATOM 689 O O . PHE A 1 86 ? -7.831 -3.025 5.807 1.00 96.44 86 PHE A O 1
ATOM 696 N N . VAL A 1 87 ? -8.710 -1.707 4.220 1.00 96.69 87 VAL A N 1
ATOM 697 C CA . VAL A 1 87 ? -8.487 -2.654 3.125 1.00 96.69 87 VAL A CA 1
ATOM 698 C C . VAL A 1 87 ? -7.132 -2.367 2.486 1.00 96.69 87 VAL A C 1
ATOM 700 O O . VAL A 1 87 ? -6.753 -1.211 2.292 1.00 96.69 87 VAL A O 1
ATOM 703 N N . MET A 1 88 ? -6.379 -3.413 2.155 1.00 95.94 88 MET A N 1
ATOM 704 C CA . MET A 1 88 ? -5.065 -3.264 1.536 1.00 95.94 88 MET A CA 1
ATOM 705 C C . MET A 1 88 ? -4.817 -4.331 0.477 1.00 95.94 88 MET A C 1
ATOM 707 O O . MET A 1 88 ? -5.075 -5.514 0.695 1.00 95.94 88 MET A O 1
ATOM 711 N N . TYR A 1 89 ? -4.247 -3.901 -0.647 1.00 96.50 89 TYR A N 1
ATOM 712 C CA . TYR A 1 89 ? -3.503 -4.780 -1.538 1.00 96.50 89 TYR A CA 1
ATOM 713 C C . TYR A 1 89 ? -2.085 -4.924 -0.999 1.00 96.50 89 TYR A C 1
ATOM 715 O O . TYR A 1 89 ? -1.345 -3.940 -0.952 1.00 96.50 89 TYR A O 1
ATOM 723 N N . VAL A 1 90 ? -1.694 -6.134 -0.613 1.00 95.62 90 VAL A N 1
ATOM 724 C CA . VAL A 1 90 ? -0.341 -6.447 -0.145 1.00 95.62 90 VAL A CA 1
ATOM 725 C C . VAL A 1 90 ? 0.302 -7.466 -1.077 1.00 95.62 90 VAL A C 1
ATOM 727 O O . VAL A 1 90 ? -0.273 -8.512 -1.380 1.00 95.62 90 VAL A O 1
ATOM 730 N N . PHE A 1 91 ? 1.488 -7.138 -1.577 1.00 96.81 91 PHE A N 1
ATOM 731 C CA . PHE A 1 91 ? 2.248 -8.016 -2.461 1.00 96.81 91 PHE A CA 1
ATOM 732 C C . PHE A 1 91 ? 3.080 -9.002 -1.632 1.00 96.81 91 PHE A C 1
ATOM 734 O O . PHE A 1 91 ? 3.443 -8.714 -0.493 1.00 96.81 91 PHE A O 1
ATOM 741 N N . THR A 1 92 ? 3.412 -10.169 -2.177 1.00 96.94 92 THR A N 1
ATOM 742 C CA . THR A 1 92 ? 4.406 -11.051 -1.545 1.00 96.94 92 THR A CA 1
ATOM 743 C C . THR A 1 92 ? 5.811 -10.482 -1.724 1.00 96.94 92 THR A C 1
ATOM 745 O O . THR A 1 92 ? 6.084 -9.792 -2.701 1.00 96.94 92 THR A O 1
ATOM 748 N N . SER A 1 93 ? 6.742 -10.773 -0.812 1.00 94.94 93 SER A N 1
ATOM 749 C CA . SER A 1 93 ? 8.123 -10.259 -0.889 1.00 94.94 93 SER A CA 1
ATOM 750 C C . SER A 1 93 ? 8.887 -10.714 -2.140 1.00 94.94 93 SER A C 1
ATOM 752 O O . SER A 1 93 ? 9.799 -10.015 -2.592 1.00 94.94 93 SER A O 1
ATOM 754 N N . ASP A 1 94 ? 8.494 -11.851 -2.715 1.00 96.44 94 ASP A N 1
ATOM 755 C CA . ASP A 1 94 ? 9.010 -12.422 -3.961 1.00 96.44 94 ASP A CA 1
ATOM 756 C C . ASP A 1 94 ? 8.212 -12.007 -5.212 1.00 96.44 94 ASP A C 1
ATOM 758 O O . ASP A 1 94 ? 8.569 -12.407 -6.317 1.00 96.44 94 ASP A O 1
ATOM 762 N N . MET A 1 95 ? 7.165 -11.190 -5.052 1.00 97.62 95 MET A N 1
ATOM 763 C CA . MET A 1 95 ? 6.258 -10.746 -6.115 1.00 97.62 95 MET A CA 1
ATOM 764 C C . MET A 1 95 ? 5.554 -11.880 -6.885 1.00 97.62 95 MET A C 1
ATOM 766 O O . MET A 1 95 ? 5.118 -11.676 -8.015 1.00 97.62 95 MET A O 1
ATOM 770 N N . SER A 1 96 ? 5.419 -13.070 -6.294 1.00 97.81 96 SER A N 1
ATOM 771 C CA . SER A 1 96 ? 4.656 -14.182 -6.880 1.00 97.81 96 SER A CA 1
ATOM 772 C C . SER A 1 96 ? 3.137 -13.986 -6.810 1.00 97.81 96 SER A C 1
ATOM 774 O O . SER A 1 96 ? 2.412 -14.552 -7.628 1.00 97.81 96 SER A O 1
ATOM 776 N N . ALA A 1 97 ? 2.644 -13.185 -5.860 1.00 97.62 97 ALA A N 1
ATOM 777 C CA . ALA A 1 97 ? 1.220 -12.931 -5.683 1.00 97.62 97 ALA A CA 1
ATOM 778 C C . ALA A 1 97 ? 0.928 -11.545 -5.087 1.00 97.62 97 ALA A C 1
ATOM 780 O O . ALA A 1 97 ? 1.792 -10.871 -4.518 1.00 97.62 97 ALA A O 1
ATOM 781 N N . VAL 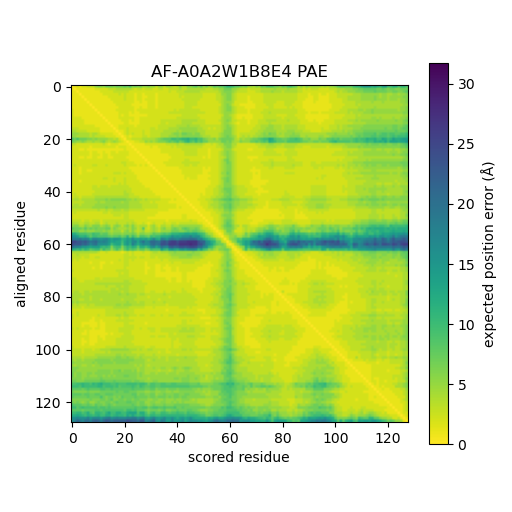A 1 98 ? -0.339 -11.145 -5.186 1.00 97.62 98 VAL A N 1
ATOM 782 C CA . VAL A 1 98 ? -0.926 -10.028 -4.444 1.00 97.62 98 VAL A CA 1
ATOM 783 C C . VAL A 1 98 ? -2.190 -10.517 -3.748 1.00 97.62 98 VAL A C 1
ATOM 785 O O . VAL A 1 98 ? -2.961 -11.287 -4.322 1.00 97.62 98 VAL A O 1
ATOM 788 N N . TYR A 1 99 ? -2.404 -10.059 -2.522 1.00 97.12 99 TYR A N 1
ATOM 789 C CA . TYR A 1 99 ? -3.589 -10.362 -1.732 1.00 97.12 99 TYR A CA 1
ATOM 790 C C . TYR A 1 99 ? -4.371 -9.088 -1.463 1.00 97.12 99 TYR A C 1
ATOM 792 O O . TYR A 1 99 ? -3.782 -8.041 -1.199 1.00 97.12 99 TYR A O 1
ATOM 800 N N . LEU A 1 100 ? -5.694 -9.199 -1.502 1.00 96.19 100 LEU A N 1
ATOM 801 C CA . LEU A 1 100 ? -6.599 -8.204 -0.951 1.00 96.19 100 LEU A CA 1
ATOM 802 C C . LEU A 1 100 ? -7.024 -8.686 0.434 1.00 96.19 100 LEU A C 1
ATOM 804 O O . LEU A 1 100 ? -7.581 -9.777 0.555 1.00 96.19 100 LEU A O 1
ATOM 808 N N . SER A 1 101 ? -6.751 -7.897 1.467 1.00 94.25 101 SER A N 1
ATOM 809 C CA . SER A 1 101 ? -7.103 -8.251 2.842 1.00 94.25 101 SER A CA 1
ATOM 810 C C . SER A 1 101 ? -7.678 -7.069 3.615 1.00 94.25 101 SER A C 1
ATOM 812 O O . SER A 1 101 ? -7.362 -5.906 3.347 1.00 94.25 101 SER A O 1
ATOM 814 N N . LEU A 1 102 ? -8.516 -7.387 4.603 1.00 94.81 102 LEU A N 1
ATOM 815 C CA . LEU A 1 102 ? -8.858 -6.478 5.690 1.00 94.81 102 LEU A CA 1
ATOM 816 C C . LEU A 1 102 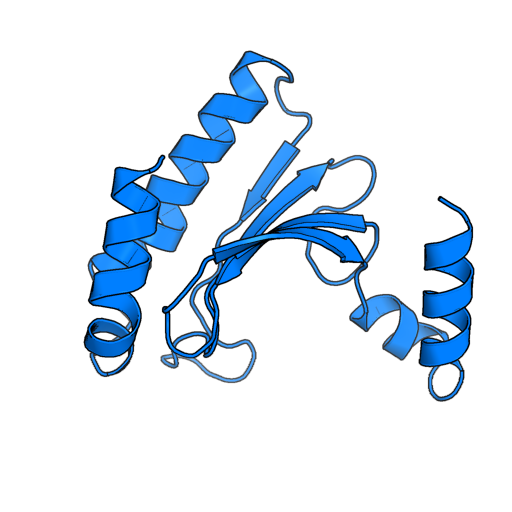? -7.741 -6.551 6.736 1.00 94.81 102 LEU A C 1
ATOM 818 O O . LEU A 1 102 ? -7.373 -7.634 7.187 1.00 94.81 102 LEU A O 1
ATOM 822 N N . ASN A 1 103 ? -7.180 -5.40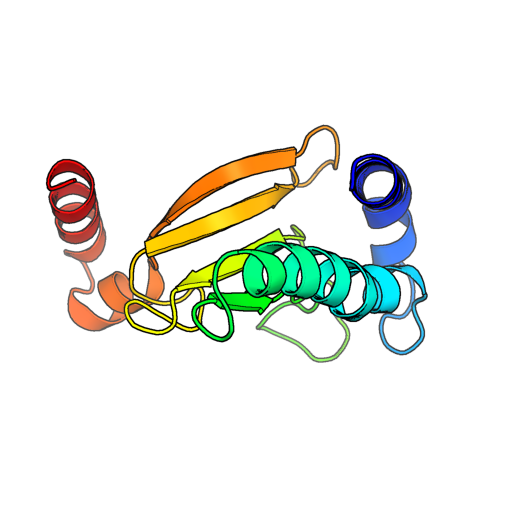3 7.091 1.00 93.88 103 ASN A N 1
ATOM 823 C CA . ASN A 1 103 ? -6.029 -5.275 7.976 1.00 93.88 103 ASN A CA 1
ATOM 824 C C . ASN A 1 103 ? -6.377 -4.412 9.182 1.00 93.88 103 ASN A C 1
ATOM 826 O O . ASN A 1 103 ? -7.345 -3.654 9.160 1.00 93.88 103 ASN A O 1
ATOM 830 N N . GLN A 1 104 ? -5.544 -4.509 10.216 1.00 92.38 104 GLN A N 1
ATOM 831 C CA . GLN A 1 104 ? -5.651 -3.714 11.433 1.00 92.38 104 GLN A CA 1
ATOM 832 C C . GLN A 1 104 ? -4.309 -3.071 11.772 1.00 92.38 104 GLN A C 1
ATOM 834 O O . GLN A 1 104 ? -3.244 -3.676 11.613 1.00 92.38 104 GLN A O 1
ATOM 839 N N . GLY A 1 105 ? -4.360 -1.833 12.253 1.00 93.25 105 GLY A N 1
ATOM 840 C CA . GLY A 1 105 ? -3.178 -1.054 12.588 1.00 93.25 105 GLY A CA 1
ATOM 841 C C . GLY A 1 105 ? -2.488 -1.552 13.854 1.00 93.25 105 GLY A C 1
ATOM 842 O O . GLY A 1 105 ? -2.851 -1.171 14.962 1.00 93.25 105 GLY A O 1
ATOM 843 N N . TRP A 1 106 ? -1.447 -2.370 13.692 1.00 91.88 106 TRP A N 1
ATOM 844 C CA . TRP A 1 106 ? -0.675 -2.948 14.800 1.00 91.88 106 TRP A CA 1
ATOM 845 C C . TRP A 1 106 ? 0.043 -1.910 15.675 1.00 91.88 106 TRP A C 1
ATOM 847 O O . TRP A 1 106 ? 0.176 -2.106 16.885 1.00 91.88 106 TRP A O 1
ATOM 857 N N . LEU A 1 107 ? 0.529 -0.816 15.080 1.00 92.31 107 LEU A N 1
ATOM 858 C CA . LEU A 1 107 ? 1.403 0.131 15.777 1.00 92.31 107 LEU A CA 1
ATOM 859 C C . LEU A 1 107 ? 0.695 0.790 16.969 1.00 92.31 107 LEU A C 1
ATOM 861 O O . LEU A 1 107 ? 1.257 0.826 18.058 1.00 92.31 107 LEU A O 1
ATOM 865 N N . SER A 1 108 ? -0.564 1.201 16.805 1.00 92.19 108 SER A N 1
ATOM 866 C CA . SER A 1 108 ? -1.357 1.786 17.890 1.00 92.19 108 SER A CA 1
ATOM 867 C C . SER A 1 108 ? -1.546 0.824 19.067 1.00 92.19 108 SER A C 1
ATOM 869 O O . SER A 1 108 ? -1.405 1.234 20.220 1.00 92.19 108 SER A O 1
ATOM 871 N N . PH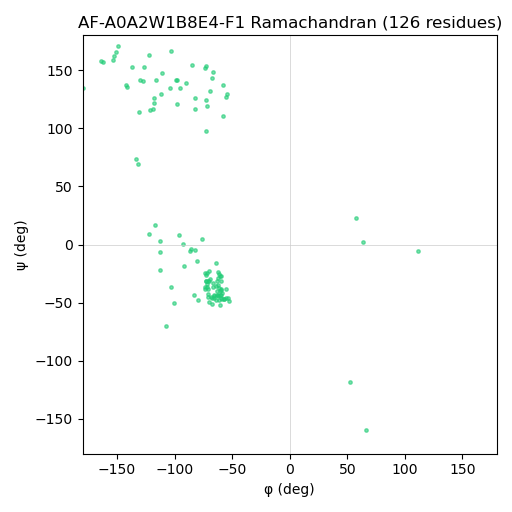E A 1 109 ? -1.777 -0.468 18.806 1.00 92.50 109 PHE A N 1
ATOM 872 C CA . PHE A 1 109 ? -1.864 -1.469 19.873 1.00 92.50 109 PHE A CA 1
ATOM 873 C C . PHE A 1 109 ? -0.531 -1.641 20.591 1.00 92.50 109 PHE A C 1
ATOM 875 O O . PHE A 1 109 ? -0.499 -1.700 21.820 1.00 92.50 109 PHE A O 1
ATOM 882 N N . LYS A 1 110 ? 0.567 -1.712 19.832 1.00 93.44 110 LYS A N 1
ATOM 883 C CA . LYS A 1 110 ? 1.916 -1.836 20.386 1.00 93.44 110 LYS A CA 1
ATOM 884 C C . LYS A 1 110 ? 2.248 -0.664 21.309 1.00 93.44 110 LYS A C 1
ATOM 886 O O . LYS A 1 110 ? 2.722 -0.897 22.419 1.00 93.44 110 LYS A O 1
ATOM 891 N N . ASP A 1 111 ? 1.970 0.555 20.865 1.00 93.94 111 ASP A N 1
ATOM 892 C CA . ASP A 1 111 ? 2.299 1.774 21.604 1.00 93.94 111 ASP A CA 1
ATOM 893 C C . ASP A 1 111 ? 1.389 1.964 22.830 1.00 93.94 111 ASP A C 1
ATOM 895 O O . ASP A 1 111 ? 1.842 2.460 23.859 1.00 93.94 111 ASP A O 1
ATOM 899 N N . THR A 1 112 ? 0.131 1.510 22.759 1.00 94.12 112 THR A N 1
ATOM 900 C CA . THR A 1 112 ? -0.850 1.648 23.853 1.00 94.12 112 THR A CA 1
ATOM 901 C C . THR A 1 112 ? -0.721 0.556 24.919 1.00 94.12 112 THR A C 1
ATOM 903 O O . THR A 1 112 ? -0.807 0.840 26.111 1.00 94.12 112 THR A O 1
ATOM 906 N N . TYR A 1 113 ? -0.537 -0.704 24.512 1.00 93.19 113 TYR A N 1
ATOM 907 C CA . TYR A 1 113 ? -0.652 -1.871 25.401 1.00 93.19 113 TYR A CA 1
ATOM 908 C C . TYR A 1 113 ? 0.674 -2.598 25.652 1.00 93.19 113 TYR A C 1
ATOM 910 O O . TYR A 1 113 ? 0.721 -3.534 26.455 1.00 93.19 113 TYR A O 1
ATOM 918 N N . GLY A 1 114 ? 1.757 -2.214 24.970 1.00 94.50 114 GLY A N 1
ATOM 919 C CA . GLY A 1 114 ? 3.083 -2.800 25.159 1.00 94.50 114 GLY A CA 1
ATOM 920 C C . GLY A 1 114 ? 3.070 -4.328 25.048 1.00 94.50 114 GLY A C 1
ATOM 921 O O . GLY A 1 114 ? 2.711 -4.891 24.015 1.00 94.50 114 GLY A O 1
ATOM 922 N N . ALA A 1 115 ? 3.443 -5.016 26.130 1.00 95.06 115 ALA A N 1
ATOM 923 C CA . ALA A 1 115 ? 3.488 -6.480 26.176 1.00 95.06 115 ALA A CA 1
ATOM 924 C C . ALA A 1 115 ? 2.123 -7.151 25.917 1.00 95.06 115 ALA A C 1
ATOM 926 O O . ALA A 1 115 ? 2.083 -8.263 25.392 1.00 95.06 115 ALA A O 1
ATOM 927 N N . GLN A 1 116 ? 1.015 -6.473 26.230 1.00 94.62 116 GLN A N 1
ATOM 928 C CA . GLN A 1 116 ? -0.345 -6.993 26.046 1.00 94.62 116 GLN A CA 1
ATOM 929 C C . GLN A 1 116 ? -0.900 -6.747 24.635 1.00 94.62 116 GLN A C 1
ATOM 931 O O . GLN A 1 116 ? -1.993 -7.209 24.315 1.00 94.62 116 GLN A O 1
ATOM 936 N N . ALA A 1 117 ? -0.165 -6.050 23.762 1.00 94.19 117 ALA A N 1
ATOM 937 C CA . ALA A 1 117 ? -0.656 -5.646 22.444 1.00 94.19 117 ALA A CA 1
ATOM 938 C C . ALA A 1 117 ? -1.158 -6.815 21.585 1.00 94.19 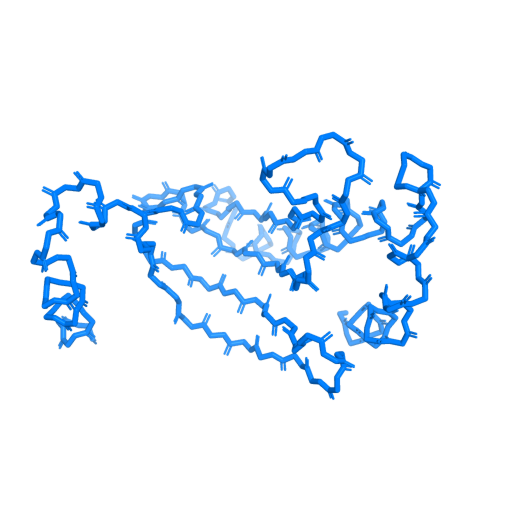117 ALA A C 1
ATOM 940 O O . ALA A 1 117 ? -2.174 -6.678 20.911 1.00 94.19 117 ALA A O 1
ATOM 941 N N . LYS A 1 118 ? -0.482 -7.973 21.637 1.00 92.25 118 LYS A N 1
ATOM 942 C CA . LYS A 1 118 ? -0.872 -9.170 20.870 1.00 92.25 118 LYS A CA 1
ATOM 943 C C . LYS A 1 118 ? -2.239 -9.713 21.280 1.00 92.25 118 LYS A C 1
ATOM 945 O O . LYS A 1 118 ? -3.035 -10.061 20.419 1.00 92.25 118 LYS A O 1
ATOM 950 N N . GLU A 1 119 ? -2.499 -9.779 22.580 1.00 94.25 119 GLU A N 1
ATOM 951 C CA . GLU A 1 119 ? -3.785 -10.237 23.107 1.00 94.25 119 GLU A CA 1
ATOM 952 C C . GLU A 1 119 ? -4.884 -9.233 22.749 1.00 94.25 119 GLU A C 1
ATOM 954 O O . GLU A 1 119 ? -5.923 -9.608 22.216 1.00 94.25 119 GLU A O 1
ATOM 959 N N . LYS A 1 120 ? -4.615 -7.936 22.945 1.00 92.69 120 LYS A N 1
ATOM 960 C CA . LYS A 1 120 ? -5.591 -6.874 22.679 1.00 92.69 120 LYS A CA 1
ATOM 961 C C . LYS A 1 120 ? -5.987 -6.774 21.211 1.00 92.69 120 LYS A C 1
ATOM 963 O O . LYS A 1 120 ? -7.168 -6.583 20.935 1.00 92.69 120 LYS A O 1
ATOM 968 N N . ILE A 1 121 ? -5.041 -6.922 20.281 1.00 91.38 121 ILE A N 1
ATOM 969 C CA . ILE A 1 121 ? -5.373 -6.900 18.851 1.00 91.38 121 ILE A CA 1
ATOM 970 C C . ILE A 1 121 ? -6.116 -8.169 18.417 1.00 91.38 121 ILE A C 1
ATOM 972 O O . ILE A 1 121 ? -7.007 -8.084 17.582 1.00 91.38 121 ILE A O 1
ATOM 976 N N . ALA A 1 122 ? -5.814 -9.330 19.011 1.00 90.62 122 ALA A N 1
ATOM 977 C CA . ALA A 1 122 ? -6.546 -10.563 18.727 1.00 90.62 122 ALA A CA 1
ATOM 978 C C . ALA A 1 122 ? -8.011 -10.453 19.172 1.00 90.62 122 ALA A C 1
ATOM 980 O O . ALA A 1 122 ? -8.908 -10.701 18.374 1.00 90.62 122 ALA A O 1
ATOM 981 N N . SER A 1 123 ? -8.261 -9.973 20.396 1.00 91.06 123 SER A N 1
ATOM 982 C CA . SER A 1 123 ? -9.629 -9.732 20.873 1.00 91.06 123 SER A CA 1
ATOM 983 C C . SER A 1 123 ? -10.374 -8.699 20.023 1.00 91.06 123 SER A C 1
ATOM 985 O O . SER A 1 123 ? -11.566 -8.848 19.787 1.00 91.06 123 SER A O 1
ATOM 987 N N . ALA A 1 124 ? -9.687 -7.655 19.545 1.00 87.19 124 ALA A N 1
ATOM 988 C CA . ALA A 1 124 ? -10.290 -6.680 18.639 1.00 87.19 124 ALA A CA 1
ATOM 989 C C . ALA A 1 124 ? -10.647 -7.293 17.275 1.00 87.19 124 ALA A C 1
ATOM 991 O O . ALA A 1 124 ? -11.644 -6.897 16.683 1.00 87.19 124 ALA A O 1
ATOM 992 N N . ALA A 1 125 ? -9.867 -8.260 16.786 1.00 86.25 125 ALA A N 1
ATOM 993 C CA . ALA A 1 125 ? -10.138 -8.952 15.531 1.00 86.25 125 ALA A CA 1
ATOM 994 C C . ALA A 1 125 ? -11.316 -9.930 15.593 1.00 86.25 125 ALA A C 1
ATOM 996 O O . ALA A 1 125 ? -11.941 -10.149 14.566 1.00 86.25 125 ALA A O 1
ATOM 997 N N . GLU A 1 126 ? -11.635 -10.477 16.765 1.00 86.75 126 GLU A N 1
ATOM 998 C CA . GLU A 1 126 ? -12.808 -11.343 16.972 1.00 86.75 126 GLU A CA 1
ATOM 999 C C . GLU A 1 126 ? -14.122 -10.561 17.142 1.00 86.75 126 GLU A C 1
ATOM 1001 O O . GLU A 1 126 ? -15.201 -11.146 17.090 1.00 86.75 126 GLU A O 1
ATOM 1006 N N . ALA A 1 127 ? -14.045 -9.250 17.384 1.00 76.56 127 ALA A N 1
ATOM 1007 C CA . ALA A 1 127 ? -15.209 -8.407 17.652 1.00 76.56 127 ALA A CA 1
ATOM 1008 C C . ALA A 1 127 ? -15.952 -7.927 16.386 1.00 76.56 127 ALA A C 1
ATOM 1010 O O . ALA A 1 127 ? -16.987 -7.270 16.518 1.00 76.56 127 ALA A O 1
ATOM 1011 N N . TYR A 1 128 ? -15.433 -8.238 15.194 1.00 60.78 128 TYR A N 1
ATOM 1012 C CA . TYR A 1 128 ? -15.998 -7.904 13.881 1.00 60.78 128 TYR A CA 1
ATOM 1013 C C . TYR A 1 128 ? -16.255 -9.179 13.075 1.00 60.78 128 TYR A C 1
ATOM 1015 O O . TYR A 1 128 ? -17.236 -9.182 12.299 1.00 60.78 128 TYR A O 1
#

pLDDT: mean 92.15, std 9.22, range [48.09, 98.44]

Solvent-accessible surface area (backbone atoms only — not comparable to full-atom values): 7154 Å² total; per-residue (Å²): 110,69,69,61,53,50,53,46,41,76,38,46,81,63,53,60,77,47,73,51,94,81,30,66,65,56,47,40,44,45,44,56,49,22,52,52,52,37,54,57,48,37,73,80,40,67,83,46,60,45,55,47,18,68,50,58,34,95,88,44,96,70,43,52,30,82,52,48,43,39,37,45,18,45,57,93,63,19,85,54,80,44,36,48,58,36,43,30,41,40,42,42,78,84,36,84,49,74,44,81,44,82,45,66,17,58,54,47,37,41,75,74,46,49,94,48,16,67,59,54,52,52,58,58,63,73,74,112